Protein AF-R7ZKY3-F1 (afdb_monomer)

Sequence (86 aa):
MFVKIRHYGFLSRRNKEELRAFQQEQGINSTGIQKEKHGDPLYFQEDYNINICPCCHKGTLITILYFAANAPPSTINNKLKAHAKT

Organism: NCBI:txid1232681

Solvent-accessible surface area (backbone atoms only — not comparable to full-atom values): 5933 Å² total; per-residue (Å²): 138,87,80,81,86,78,60,66,69,67,74,12,84,85,33,49,65,61,47,48,54,52,32,51,77,70,68,50,74,80,81,70,80,67,74,72,75,90,59,65,78,76,77,69,46,91,85,59,63,83,47,45,32,90,89,73,73,73,50,73,60,75,87,88,78,83,82,76,76,90,64,75,59,66,74,58,54,51,53,56,53,61,67,71,75,116

Secondary structure (DSSP, 8-state):
--------GGGSGGGHHHHHHHHHHTT---TT--------GGGS-TT--TTB-TTTSSSBP--S---------HHHHHHHHHHTT-

Radius of gyration: 21.06 Å; Cα contacts (8 Å, |Δi|>4): 33; chains: 1; bounding box: 42×34×52 Å

Structure (mmCIF, N/CA/C/O backbone):
data_AF-R7ZKY3-F1
#
_entry.id   AF-R7ZKY3-F1
#
loop_
_atom_site.group_PDB
_atom_site.id
_atom_site.type_symbol
_atom_site.label_atom_id
_atom_site.label_alt_id
_atom_site.label_comp_id
_atom_site.label_asym_id
_atom_site.label_entity_id
_a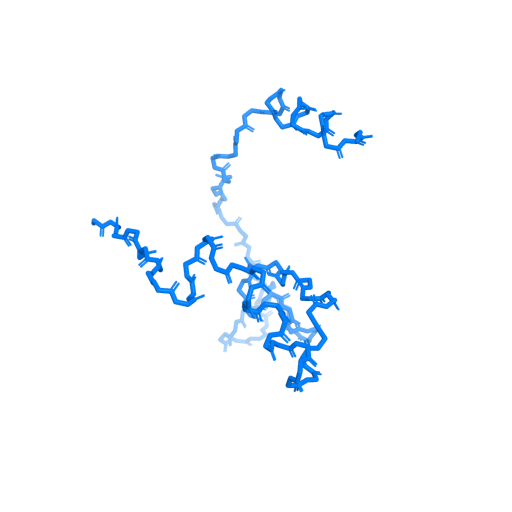tom_site.label_seq_id
_atom_site.pdbx_PDB_ins_code
_atom_site.Cartn_x
_atom_site.Cartn_y
_atom_site.Cartn_z
_atom_site.occupancy
_atom_site.B_iso_or_equiv
_atom_site.auth_seq_id
_atom_site.auth_comp_id
_atom_site.auth_asym_id
_atom_site.auth_atom_id
_atom_site.pdbx_PDB_model_num
ATOM 1 N N . MET A 1 1 ? -14.562 -16.911 -11.947 1.00 42.53 1 MET A N 1
ATOM 2 C CA . MET A 1 1 ? -15.547 -16.701 -10.861 1.00 42.53 1 MET A CA 1
ATOM 3 C C . MET A 1 1 ? -14.808 -16.110 -9.669 1.00 42.53 1 MET A C 1
ATOM 5 O O . MET A 1 1 ? -13.906 -16.766 -9.174 1.00 42.53 1 MET A O 1
ATOM 9 N N . PHE A 1 2 ? -15.107 -14.877 -9.253 1.00 56.25 2 PHE A N 1
ATOM 10 C CA . PHE A 1 2 ? -14.478 -14.270 -8.070 1.00 56.25 2 PHE A CA 1
ATOM 11 C C . PHE A 1 2 ? -15.413 -14.432 -6.871 1.00 56.25 2 PHE A C 1
ATOM 13 O O . PHE A 1 2 ? -16.533 -13.921 -6.889 1.00 56.25 2 PHE A O 1
ATOM 20 N N . VAL A 1 3 ? -14.976 -15.156 -5.841 1.00 67.12 3 VAL A N 1
ATOM 21 C CA . VAL A 1 3 ? -15.762 -15.364 -4.619 1.00 67.12 3 VAL A CA 1
ATOM 22 C C . VAL A 1 3 ? -15.379 -14.288 -3.606 1.00 67.12 3 VAL A C 1
ATOM 24 O O . VAL A 1 3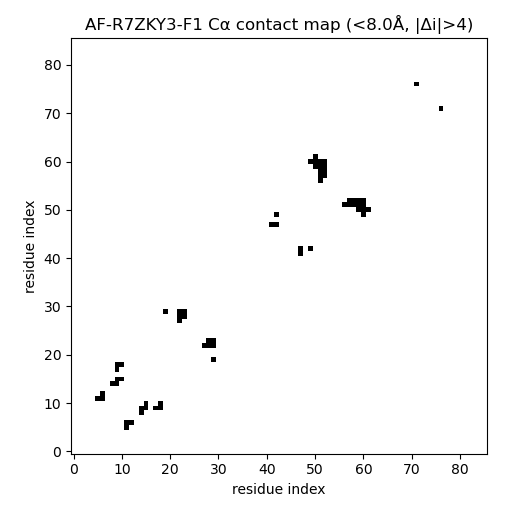 ? -14.216 -14.165 -3.229 1.00 67.12 3 VAL A O 1
ATOM 27 N N . LYS A 1 4 ? -16.351 -13.485 -3.156 1.00 68.06 4 LYS A N 1
ATOM 28 C CA . LYS A 1 4 ? -16.130 -12.540 -2.053 1.00 68.06 4 LYS A CA 1
ATOM 29 C C . LYS A 1 4 ? -16.034 -13.317 -0.745 1.00 68.06 4 LYS A C 1
ATOM 31 O O . LYS A 1 4 ? -17.046 -13.818 -0.258 1.00 68.06 4 LYS A O 1
ATOM 36 N N . ILE A 1 5 ? -14.842 -13.353 -0.157 1.00 76.19 5 ILE A N 1
ATOM 37 C CA . ILE A 1 5 ? -14.645 -13.867 1.200 1.00 76.19 5 ILE A CA 1
ATOM 38 C C . ILE A 1 5 ? -15.373 -12.930 2.170 1.00 76.19 5 ILE A C 1
ATOM 40 O O . ILE A 1 5 ? -15.036 -11.750 2.306 1.00 76.19 5 ILE A O 1
ATOM 44 N N . ARG A 1 6 ? -16.411 -13.447 2.829 1.00 75.44 6 ARG A N 1
ATOM 45 C CA . ARG A 1 6 ? -17.100 -12.750 3.917 1.00 75.44 6 ARG A CA 1
ATOM 46 C C . ARG A 1 6 ? -16.445 -13.153 5.231 1.00 75.44 6 ARG A C 1
ATOM 48 O O . ARG A 1 6 ? -16.255 -14.333 5.489 1.00 75.44 6 ARG A O 1
ATOM 55 N N . HIS A 1 7 ? -16.097 -12.162 6.042 1.00 80.25 7 HIS A N 1
ATOM 56 C CA . HIS A 1 7 ? -15.542 -12.393 7.369 1.00 80.25 7 HIS A CA 1
ATOM 57 C C . HIS A 1 7 ? -16.704 -12.541 8.356 1.00 80.25 7 HIS A C 1
ATOM 59 O O . HIS A 1 7 ? -17.579 -11.670 8.420 1.00 80.25 7 HIS A O 1
ATOM 65 N N . TYR A 1 8 ? -16.720 -13.648 9.093 1.00 85.38 8 TYR A N 1
ATOM 66 C CA . TYR A 1 8 ? -17.722 -13.963 10.112 1.00 85.38 8 TYR A CA 1
ATOM 67 C C . TYR A 1 8 ? -17.073 -13.984 11.502 1.00 85.38 8 TYR A C 1
ATOM 69 O O . TYR A 1 8 ? -15.851 -14.058 11.622 1.00 85.38 8 TYR A O 1
ATOM 77 N N . GLY A 1 9 ? -17.890 -13.894 12.552 1.00 87.00 9 GLY A N 1
ATOM 78 C CA . GLY A 1 9 ? -17.414 -13.894 13.937 1.00 87.00 9 GLY A CA 1
ATOM 79 C C . GLY A 1 9 ? -16.664 -12.615 14.313 1.00 87.00 9 GLY A C 1
ATOM 80 O O . GLY A 1 9 ? -17.083 -11.513 13.955 1.00 87.00 9 GLY A O 1
ATOM 81 N N . PHE A 1 10 ? -15.548 -12.768 15.021 1.00 86.19 10 PHE A N 1
ATOM 82 C CA . PHE A 1 10 ? -14.776 -11.661 15.594 1.00 86.19 10 PHE A CA 1
ATOM 83 C C . PHE A 1 10 ? -14.218 -10.682 14.544 1.00 86.19 10 PHE A C 1
ATOM 85 O O . PHE A 1 10 ? -14.207 -9.475 14.753 1.00 86.1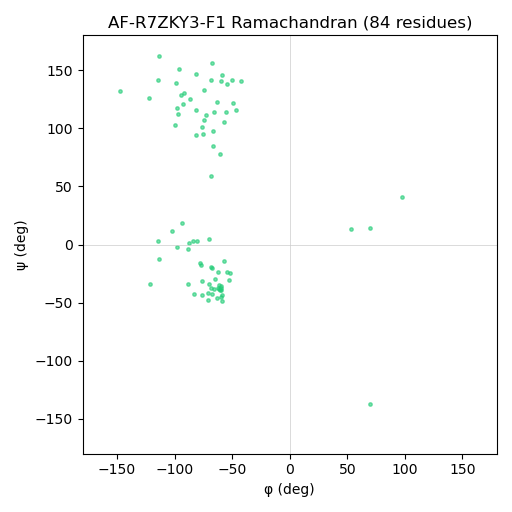9 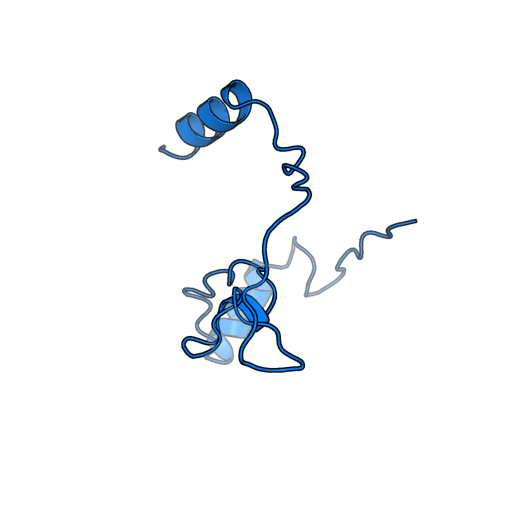10 PHE A O 1
ATOM 92 N N . LEU A 1 11 ? -13.837 -11.182 13.361 1.00 85.38 11 LEU A N 1
ATOM 93 C CA . LEU A 1 11 ? -13.383 -10.346 12.238 1.00 85.38 11 LEU A CA 1
ATOM 94 C C . LEU A 1 11 ? -14.541 -9.796 11.389 1.00 85.38 11 LEU A C 1
ATOM 96 O O . LEU A 1 11 ? -14.318 -9.159 10.354 1.00 85.38 11 LEU A O 1
ATOM 100 N N . SER A 1 12 ? -15.790 -10.065 11.775 1.00 88.94 12 SER A N 1
ATOM 101 C CA . SER A 1 12 ? -16.942 -9.524 11.067 1.00 88.94 12 SER A CA 1
ATOM 102 C C . SER A 1 12 ? -17.024 -8.009 11.236 1.00 88.94 12 SER A C 1
ATOM 104 O O . SER A 1 12 ? -16.560 -7.416 12.207 1.00 88.94 12 SER A O 1
ATOM 106 N N . ARG A 1 13 ? -17.696 -7.355 10.287 1.00 82.25 13 ARG A N 1
ATOM 107 C CA . ARG A 1 13 ? -17.846 -5.895 10.304 1.00 82.25 13 ARG A CA 1
ATOM 108 C C . ARG A 1 13 ? -18.617 -5.380 11.527 1.00 82.25 13 ARG A C 1
ATOM 110 O O . ARG A 1 13 ? -18.464 -4.211 11.859 1.00 82.25 13 ARG A O 1
ATOM 117 N N . ARG A 1 14 ? -19.448 -6.226 12.151 1.00 86.56 14 ARG A N 1
ATOM 118 C CA . ARG A 1 14 ? -20.256 -5.886 13.333 1.00 86.56 14 ARG A CA 1
ATOM 119 C C . ARG A 1 14 ? -19.413 -5.847 14.612 1.00 86.56 14 ARG A C 1
ATOM 121 O O . ARG A 1 14 ? -19.663 -5.001 15.451 1.00 86.56 14 ARG A O 1
ATOM 128 N N . ASN A 1 15 ? -18.367 -6.668 14.703 1.00 90.19 15 ASN A N 1
ATOM 129 C CA . ASN A 1 15 ? -17.510 -6.796 15.891 1.00 90.19 15 ASN A CA 1
ATOM 130 C C . ASN A 1 15 ? -16.270 -5.887 15.826 1.00 90.19 15 ASN A C 1
ATOM 132 O O . ASN A 1 15 ? -15.275 -6.098 16.512 1.00 90.19 15 ASN A O 1
ATOM 136 N N . LYS A 1 16 ? -16.297 -4.859 14.971 1.00 85.69 16 LYS A N 1
ATOM 137 C CA . LYS A 1 16 ? -15.133 -4.002 14.718 1.00 85.69 16 LYS A CA 1
ATOM 138 C C . LYS A 1 16 ? -14.698 -3.204 15.953 1.00 85.69 16 LYS A C 1
ATOM 140 O O . LYS A 1 16 ? -13.524 -2.868 16.067 1.00 85.69 16 LYS A O 1
ATOM 145 N N . GLU A 1 17 ? -15.635 -2.875 16.835 1.00 87.50 17 GLU A N 1
ATOM 146 C CA . GLU A 1 17 ? -15.365 -2.160 18.086 1.00 87.50 17 GLU A CA 1
ATOM 147 C C . GLU A 1 17 ? -14.634 -3.059 19.087 1.00 87.50 17 GLU A C 1
ATOM 149 O O . GLU A 1 17 ? -13.576 -2.676 19.577 1.00 87.50 17 GLU A O 1
ATOM 154 N N . GLU A 1 18 ? -15.114 -4.290 19.279 1.00 89.56 18 GLU A N 1
ATOM 155 C CA . GLU A 1 18 ? -14.451 -5.313 20.103 1.00 89.56 18 GLU A CA 1
ATOM 156 C C . GLU A 1 18 ? -13.041 -5.623 19.589 1.00 89.56 18 GLU A C 1
ATOM 158 O O . GLU A 1 18 ? -12.083 -5.674 20.356 1.00 89.56 18 GLU A O 1
ATOM 163 N N . LEU A 1 19 ? -12.890 -5.752 18.266 1.00 88.69 19 LEU A N 1
ATOM 164 C CA . LEU A 1 19 ? -11.592 -5.966 17.631 1.00 88.69 19 LEU A CA 1
ATOM 165 C C . LEU A 1 19 ? -10.617 -4.813 17.912 1.00 88.69 19 LEU A C 1
ATOM 167 O O . LEU A 1 19 ? -9.431 -5.053 18.119 1.00 88.69 19 LEU A O 1
ATOM 171 N N . ARG A 1 20 ? -11.099 -3.564 17.917 1.00 86.12 20 ARG A N 1
ATOM 172 C CA . ARG A 1 20 ? -10.271 -2.385 18.216 1.00 86.12 20 ARG A CA 1
ATOM 173 C C . ARG A 1 20 ? -9.872 -2.320 19.682 1.00 86.12 20 ARG A C 1
ATOM 175 O O . ARG A 1 20 ? -8.720 -2.002 19.951 1.00 86.12 20 ARG A O 1
ATOM 182 N N . ALA A 1 21 ? -10.794 -2.631 20.591 1.00 89.50 21 ALA A N 1
ATOM 183 C CA . ALA A 1 21 ? -10.505 -2.709 22.020 1.00 89.50 21 ALA A CA 1
ATOM 184 C C . ALA A 1 21 ? -9.414 -3.755 22.287 1.00 89.50 21 ALA A C 1
ATOM 186 O O . ALA A 1 21 ? -8.384 -3.431 22.870 1.00 89.50 21 ALA A O 1
ATOM 187 N N . PHE A 1 22 ? -9.564 -4.955 21.720 1.00 90.94 22 PHE A N 1
ATOM 188 C CA . PHE A 1 22 ? -8.550 -6.003 21.809 1.00 90.94 22 PHE A CA 1
ATOM 189 C C . PHE A 1 22 ? -7.204 -5.563 21.212 1.00 90.94 22 PHE A C 1
ATOM 191 O O . PHE A 1 22 ? -6.159 -5.744 21.822 1.00 90.94 22 PHE A O 1
ATOM 198 N N . GLN A 1 23 ? -7.198 -4.938 20.031 1.00 87.69 23 GLN A N 1
ATOM 199 C CA . GLN A 1 23 ? -5.965 -4.420 19.423 1.00 87.69 23 GLN A CA 1
ATOM 200 C C . GLN A 1 23 ? -5.275 -3.375 20.304 1.00 87.69 23 GLN A C 1
ATOM 202 O O . GLN A 1 23 ? -4.052 -3.387 20.409 1.00 87.69 23 GLN A O 1
ATOM 207 N N . GLN A 1 24 ? -6.046 -2.505 20.956 1.00 88.06 24 GLN A N 1
ATOM 208 C CA . GLN A 1 24 ? -5.523 -1.506 21.880 1.00 88.06 24 GLN A CA 1
ATOM 209 C C . GLN A 1 24 ? -4.930 -2.153 23.139 1.00 88.06 24 GLN A C 1
ATOM 211 O O . GLN A 1 24 ? -3.840 -1.765 23.553 1.00 88.06 24 GLN A O 1
ATOM 216 N N . GLU A 1 25 ? -5.592 -3.165 23.703 1.00 91.19 25 GLU A N 1
ATOM 217 C CA . GLU A 1 25 ? -5.063 -3.966 24.818 1.00 91.19 25 GLU A CA 1
ATOM 218 C C . GLU A 1 25 ? -3.752 -4.674 24.447 1.00 91.19 25 GLU A C 1
ATOM 220 O O . GLU A 1 25 ? -2.842 -4.774 25.266 1.00 91.19 25 GLU A O 1
ATOM 225 N N . GLN A 1 26 ? -3.624 -5.111 23.192 1.00 88.50 26 GLN A N 1
ATOM 226 C CA . GLN A 1 26 ? -2.401 -5.708 22.647 1.00 88.50 26 GLN A CA 1
ATOM 227 C C . GLN A 1 26 ? -1.339 -4.668 22.233 1.00 88.50 26 GLN A C 1
ATOM 229 O O . GLN A 1 26 ? -0.306 -5.036 21.675 1.00 88.50 26 GLN A O 1
ATOM 234 N N . GLY A 1 27 ? -1.575 -3.368 22.455 1.00 85.88 27 GLY A N 1
ATOM 235 C CA . GLY A 1 27 ? -0.646 -2.294 22.083 1.00 85.88 27 GLY A CA 1
ATOM 236 C C . GLY A 1 27 ? -0.516 -2.054 20.571 1.00 85.88 27 GLY A C 1
ATOM 237 O O . GLY A 1 27 ? 0.400 -1.362 20.124 1.00 85.88 27 GLY A O 1
ATOM 238 N N . ILE A 1 28 ? -1.424 -2.606 19.762 1.00 81.38 28 ILE A N 1
ATOM 239 C CA . ILE A 1 28 ? -1.470 -2.410 18.312 1.00 81.38 28 ILE A CA 1
ATOM 240 C C . ILE A 1 28 ? -2.161 -1.070 18.037 1.00 81.38 28 ILE A C 1
ATOM 242 O O . ILE A 1 28 ? -3.388 -0.970 17.945 1.00 81.38 28 ILE A O 1
ATOM 246 N N . ASN A 1 29 ? -1.361 -0.018 17.882 1.00 69.19 29 ASN A N 1
ATOM 247 C CA . ASN A 1 29 ? -1.851 1.305 17.505 1.00 69.19 29 ASN A CA 1
ATOM 248 C C . ASN A 1 29 ? -2.406 1.272 16.071 1.00 69.19 29 ASN A C 1
ATOM 250 O O . ASN A 1 29 ? -1.673 1.382 15.093 1.00 69.19 29 ASN A O 1
ATOM 254 N N . SER A 1 30 ? -3.731 1.145 15.931 1.00 62.12 30 SER A N 1
ATOM 255 C CA . SER A 1 30 ? -4.429 1.151 14.628 1.00 62.12 30 SER A CA 1
ATOM 256 C C . SER A 1 30 ? -4.444 2.520 13.924 1.00 62.12 30 SER A C 1
ATOM 258 O O . SER A 1 30 ? -5.067 2.693 12.870 1.00 62.12 30 SER A O 1
ATOM 260 N N . THR A 1 31 ? -3.755 3.511 14.487 1.00 60.97 31 THR A N 1
ATOM 261 C CA . THR A 1 31 ? -3.601 4.847 13.921 1.00 60.97 31 THR A CA 1
ATOM 262 C C . THR A 1 31 ? -2.602 4.806 12.772 1.00 60.97 31 THR A C 1
ATOM 264 O O . THR A 1 31 ? -1.398 4.920 12.970 1.00 60.97 31 THR A O 1
ATOM 267 N N . GLY A 1 32 ? -3.118 4.675 11.552 1.00 56.72 32 GLY A N 1
ATOM 268 C CA . GLY A 1 32 ? -2.350 5.032 10.364 1.00 56.72 32 GLY A CA 1
ATOM 269 C C . GLY A 1 32 ? -1.653 3.884 9.649 1.00 56.72 32 GLY A C 1
ATOM 270 O O . GLY A 1 32 ? -0.573 4.097 9.108 1.00 56.72 32 GLY A O 1
ATOM 271 N N . ILE A 1 33 ? -2.300 2.721 9.501 1.00 53.94 33 ILE A N 1
ATOM 272 C CA . ILE A 1 33 ? -2.032 1.929 8.291 1.00 53.94 33 ILE A CA 1
ATOM 273 C C . ILE A 1 33 ? -2.585 2.759 7.129 1.00 53.94 33 ILE A C 1
ATOM 275 O O . ILE A 1 33 ? -3.746 2.627 6.727 1.00 53.94 33 ILE A O 1
ATOM 279 N N . GLN A 1 34 ? -1.763 3.691 6.637 1.00 54.88 34 GLN A N 1
ATOM 280 C CA . GLN A 1 34 ? -1.867 4.179 5.274 1.00 54.88 34 GLN A CA 1
ATOM 281 C C . GLN A 1 34 ? -2.009 2.911 4.447 1.00 54.88 34 GLN A C 1
ATOM 283 O O . GLN A 1 34 ? -1.133 2.051 4.493 1.00 54.88 34 GLN A O 1
ATOM 288 N N . LYS A 1 35 ? -3.152 2.726 3.782 1.00 54.25 35 LYS A N 1
ATOM 289 C CA . LYS A 1 35 ? -3.234 1.672 2.779 1.00 54.25 35 LYS A CA 1
ATOM 290 C C . LYS A 1 35 ? -2.117 1.994 1.808 1.00 54.25 35 LYS A C 1
ATOM 292 O O . LYS A 1 35 ? -2.241 2.976 1.073 1.00 54.25 35 LYS A O 1
ATOM 297 N N . GLU A 1 36 ? -1.032 1.228 1.858 1.00 53.47 36 GLU A N 1
ATOM 298 C CA . GLU A 1 36 ? -0.038 1.264 0.807 1.00 53.47 36 GLU A CA 1
ATOM 299 C C . GLU A 1 36 ? -0.838 1.133 -0.478 1.00 53.47 36 GLU A C 1
ATOM 301 O O . GLU A 1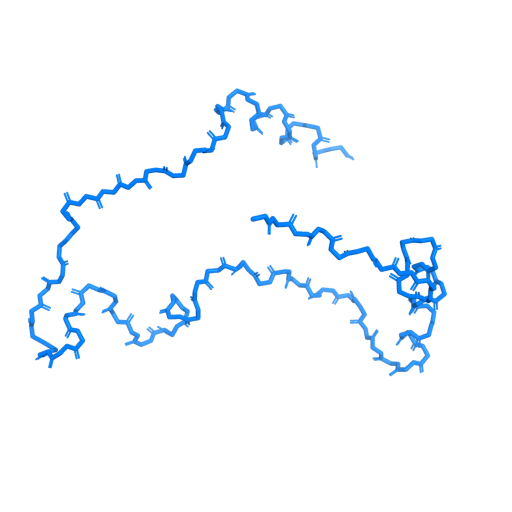 36 ? -1.698 0.253 -0.623 1.00 53.47 36 GLU A O 1
ATOM 306 N N . LYS A 1 37 ? -0.700 2.136 -1.347 1.00 50.81 37 LYS A N 1
ATOM 307 C CA . LYS A 1 37 ? -1.315 2.071 -2.661 1.00 50.81 37 LYS A CA 1
ATOM 308 C C . LYS A 1 37 ? -0.774 0.773 -3.241 1.00 50.81 37 LYS A C 1
ATOM 310 O O . LYS A 1 37 ? 0.432 0.674 -3.413 1.00 50.81 37 LYS A O 1
ATOM 315 N N . HIS A 1 38 ? -1.642 -0.212 -3.466 1.00 43.44 38 HIS A N 1
ATOM 316 C CA . HIS A 1 38 ? -1.313 -1.430 -4.198 1.00 43.44 38 HIS A CA 1
ATOM 317 C C . HIS A 1 38 ? -0.878 -1.026 -5.619 1.00 43.44 38 HIS A C 1
ATOM 319 O O . HIS A 1 38 ? -1.675 -1.044 -6.553 1.00 43.44 38 HIS A O 1
ATOM 325 N N . GLY A 1 39 ? 0.353 -0.550 -5.758 1.00 52.53 39 GLY A N 1
ATOM 326 C CA . GLY A 1 39 ? 1.162 -0.678 -6.954 1.00 52.53 39 GLY A CA 1
ATOM 327 C C . GLY A 1 39 ? 2.056 -1.891 -6.747 1.00 52.53 39 GLY A C 1
ATOM 328 O O . GLY A 1 39 ? 2.350 -2.242 -5.601 1.00 52.53 39 GLY A O 1
ATOM 329 N N . ASP A 1 40 ? 2.433 -2.566 -7.830 1.00 51.19 40 ASP A N 1
ATOM 330 C CA . ASP A 1 40 ? 3.351 -3.698 -7.738 1.00 51.19 40 ASP A CA 1
ATOM 331 C C . ASP A 1 40 ? 4.596 -3.311 -6.920 1.00 51.19 40 ASP A C 1
ATOM 333 O O . ASP A 1 40 ? 5.092 -2.193 -7.083 1.00 51.19 40 ASP A O 1
ATOM 337 N N . PRO A 1 41 ? 5.141 -4.207 -6.075 1.00 53.00 41 PRO A N 1
ATOM 338 C CA . PRO A 1 41 ? 6.340 -3.940 -5.270 1.00 53.00 41 PRO A CA 1
ATOM 339 C C . PRO A 1 41 ? 7.530 -3.421 -6.095 1.00 53.00 41 PRO A C 1
ATOM 341 O O . PRO A 1 41 ? 8.391 -2.715 -5.580 1.00 53.00 41 PRO A O 1
ATOM 344 N N . LEU A 1 42 ? 7.544 -3.732 -7.395 1.00 52.72 42 LEU A N 1
ATOM 345 C CA . LEU A 1 42 ? 8.536 -3.274 -8.368 1.00 52.72 42 LEU A CA 1
ATOM 346 C C . LEU A 1 42 ? 8.487 -1.764 -8.653 1.00 52.72 42 LEU A C 1
ATOM 348 O O . LEU A 1 42 ? 9.470 -1.217 -9.139 1.00 52.72 42 LEU A O 1
ATOM 352 N N . TYR A 1 43 ? 7.374 -1.079 -8.367 1.00 53.28 43 TYR A N 1
ATOM 353 C CA . TYR A 1 43 ? 7.253 0.371 -8.564 1.00 53.28 43 TYR A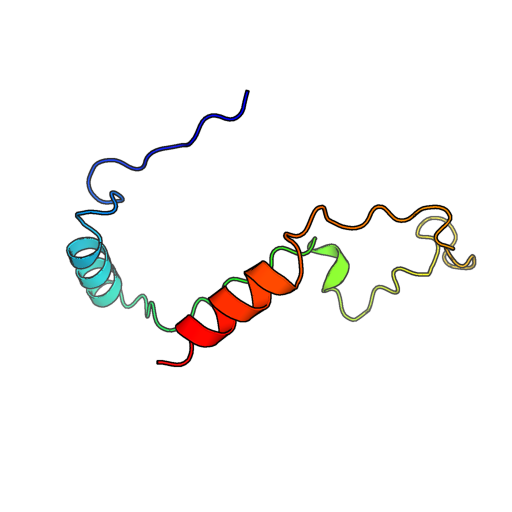 CA 1
ATOM 354 C C . TYR A 1 43 ? 7.932 1.198 -7.466 1.00 53.28 43 TYR A C 1
ATOM 356 O O . TYR A 1 43 ? 8.122 2.396 -7.658 1.00 53.28 43 TYR A O 1
ATOM 364 N N . PHE A 1 44 ? 8.259 0.589 -6.322 1.00 52.44 44 PHE A N 1
ATOM 365 C CA . PHE A 1 44 ? 8.708 1.307 -5.124 1.00 52.44 44 PHE A CA 1
ATOM 366 C C . PHE A 1 44 ? 10.159 1.014 -4.722 1.00 52.44 44 PHE A C 1
ATOM 3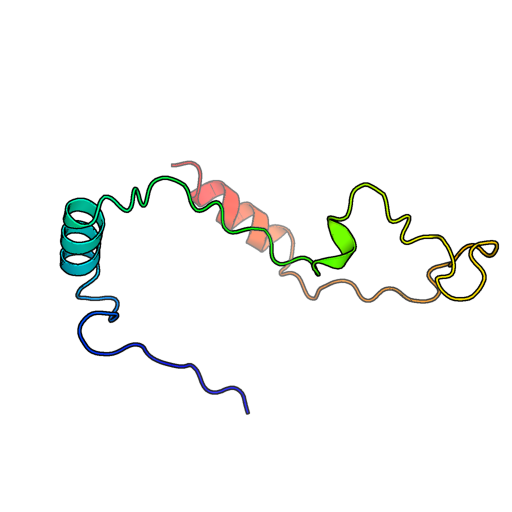68 O O . PHE A 1 44 ? 10.618 1.543 -3.715 1.00 52.44 44 PHE A O 1
ATOM 375 N N . GLN A 1 45 ? 10.904 0.210 -5.488 1.00 58.09 45 GLN A N 1
ATOM 376 C CA . GLN A 1 45 ? 12.357 0.155 -5.321 1.00 58.09 45 GLN A CA 1
ATOM 377 C C . GLN A 1 45 ? 12.964 1.422 -5.925 1.00 58.09 45 GLN A C 1
ATOM 379 O O . GLN A 1 45 ? 12.999 1.574 -7.144 1.00 58.09 45 GLN A O 1
ATOM 384 N N . GLU A 1 46 ? 13.426 2.326 -5.059 1.00 59.12 46 GLU A N 1
ATOM 385 C CA . GLU A 1 46 ? 13.978 3.646 -5.410 1.00 59.12 46 GLU A CA 1
ATOM 386 C C . GLU A 1 46 ? 15.132 3.572 -6.430 1.00 59.12 46 GLU A C 1
ATOM 388 O O . GLU A 1 46 ? 15.330 4.507 -7.203 1.00 59.12 46 GLU A O 1
ATOM 393 N N . ASP A 1 47 ? 15.814 2.426 -6.513 1.00 62.62 47 ASP A N 1
ATOM 394 C CA . ASP A 1 47 ? 16.967 2.209 -7.393 1.00 62.62 47 ASP A CA 1
ATOM 395 C C . ASP A 1 47 ? 16.636 1.497 -8.720 1.00 62.62 47 ASP A C 1
ATOM 397 O O . ASP A 1 47 ? 17.526 1.282 -9.549 1.00 62.62 47 ASP A O 1
ATOM 401 N N . TYR A 1 48 ? 15.379 1.103 -8.957 1.00 69.62 48 TYR A N 1
ATOM 402 C CA . TYR A 1 48 ? 15.014 0.344 -10.155 1.00 69.62 48 TYR A CA 1
ATOM 403 C C . TYR A 1 48 ? 14.393 1.237 -11.235 1.00 69.62 48 TYR A C 1
ATOM 405 O O . TYR A 1 48 ? 13.218 1.606 -11.195 1.00 69.62 48 TYR A O 1
ATOM 413 N N . ASN A 1 49 ? 15.179 1.562 -12.264 1.00 76.12 49 ASN A N 1
ATOM 414 C CA . ASN A 1 49 ? 14.674 2.298 -13.417 1.00 76.12 49 ASN A CA 1
ATOM 415 C C . ASN A 1 49 ? 13.854 1.371 -14.329 1.00 76.12 49 ASN A C 1
ATOM 417 O O . ASN A 1 49 ? 14.402 0.645 -15.158 1.00 76.12 49 ASN A O 1
ATOM 421 N N . ILE A 1 50 ? 12.526 1.458 -14.216 1.00 78.06 50 ILE A N 1
ATOM 422 C CA . ILE A 1 50 ? 11.544 0.709 -15.022 1.00 78.06 50 ILE A CA 1
ATOM 423 C C . ILE A 1 50 ? 11.676 0.911 -16.538 1.00 78.06 50 ILE A C 1
ATOM 425 O O . ILE A 1 50 ? 11.096 0.151 -17.309 1.00 78.06 50 ILE A O 1
ATOM 429 N N . ASN A 1 51 ? 12.423 1.926 -16.980 1.00 82.31 51 ASN A N 1
ATOM 430 C CA . ASN A 1 51 ? 12.666 2.178 -18.395 1.00 82.31 51 ASN A CA 1
ATOM 431 C C . ASN A 1 51 ? 13.892 1.427 -18.920 1.00 82.31 51 ASN A C 1
ATOM 433 O O . ASN A 1 51 ? 14.177 1.522 -2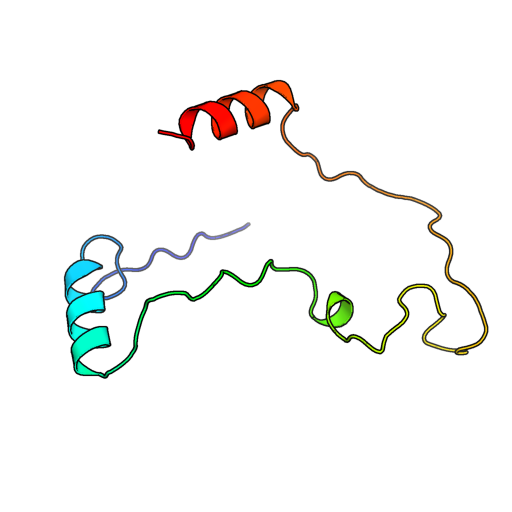0.107 1.00 82.31 51 ASN A O 1
ATOM 437 N N . ILE A 1 52 ? 14.643 0.706 -18.086 1.00 89.38 52 ILE A N 1
ATOM 438 C CA . ILE A 1 52 ? 15.820 -0.056 -18.514 1.00 89.38 52 ILE A CA 1
ATOM 439 C C . ILE A 1 52 ? 15.441 -1.527 -18.694 1.00 89.38 52 ILE A C 1
ATOM 441 O O . ILE A 1 52 ? 14.706 -2.109 -17.900 1.00 89.38 52 ILE A O 1
ATOM 445 N N . CYS A 1 53 ? 15.954 -2.150 -19.754 1.00 85.88 53 CYS A N 1
ATOM 446 C CA . CYS A 1 53 ? 15.751 -3.568 -20.013 1.00 85.88 53 CYS A CA 1
ATOM 447 C C . CYS A 1 53 ? 16.378 -4.425 -18.891 1.00 85.88 53 CYS A C 1
ATOM 449 O O . CYS A 1 53 ? 17.601 -4.372 -18.723 1.00 85.88 53 CYS A O 1
ATOM 451 N N . PRO A 1 54 ? 15.601 -5.284 -18.200 1.00 83.50 54 PRO A N 1
ATOM 452 C CA . PRO A 1 54 ? 16.109 -6.116 -17.103 1.00 83.50 54 PRO A CA 1
ATOM 453 C C . PRO A 1 54 ? 17.084 -7.208 -17.560 1.00 83.50 54 PRO A C 1
ATOM 455 O O . PRO A 1 54 ? 17.832 -7.755 -16.758 1.00 83.50 54 PRO A O 1
ATOM 458 N N . CYS A 1 55 ? 17.080 -7.560 -18.849 1.00 84.19 55 CYS A N 1
ATOM 459 C CA . CYS A 1 55 ? 17.952 -8.609 -19.374 1.00 84.19 55 CYS A CA 1
ATOM 460 C C . CYS A 1 55 ? 19.353 -8.083 -19.697 1.00 84.19 55 CYS A C 1
ATOM 462 O O . CYS A 1 55 ? 20.343 -8.756 -19.425 1.00 84.19 55 CYS A O 1
ATOM 464 N N . CYS A 1 56 ? 19.450 -6.897 -20.308 1.00 88.69 56 CYS A N 1
ATOM 465 C CA . CYS A 1 56 ? 20.717 -6.383 -20.834 1.00 88.69 56 CYS A CA 1
ATOM 466 C C . CYS A 1 56 ? 21.243 -5.134 -20.119 1.00 88.69 56 CYS A C 1
ATOM 468 O O . CYS A 1 56 ? 22.391 -4.767 -20.363 1.00 88.69 56 CYS A O 1
ATOM 470 N N . HIS A 1 57 ? 20.430 -4.470 -19.288 1.00 83.44 57 HIS A N 1
ATOM 471 C CA . HIS A 1 57 ? 20.749 -3.238 -18.545 1.00 83.44 57 HIS A CA 1
ATOM 472 C C . HIS A 1 57 ? 21.279 -2.062 -19.388 1.00 83.44 57 HIS A C 1
ATOM 474 O O . HIS A 1 57 ? 21.806 -1.091 -18.855 1.00 83.44 57 HIS A O 1
ATOM 480 N N . LYS A 1 58 ? 21.151 -2.144 -20.716 1.00 87.69 58 LYS A N 1
ATOM 481 C CA . LYS A 1 58 ? 21.661 -1.154 -21.678 1.00 87.69 58 LYS A CA 1
ATOM 482 C C . LYS A 1 58 ? 20.558 -0.573 -22.555 1.00 87.69 58 LYS A C 1
ATOM 484 O O . LYS A 1 58 ? 20.634 0.583 -22.947 1.00 87.69 58 LYS A O 1
ATOM 489 N N . GLY A 1 59 ? 19.557 -1.386 -22.893 1.00 88.00 59 GLY A N 1
ATOM 490 C CA . GLY A 1 59 ? 18.435 -0.972 -23.730 1.00 88.00 59 GLY A CA 1
ATOM 491 C C . GLY A 1 59 ? 17.366 -0.231 -22.934 1.00 88.00 59 GLY A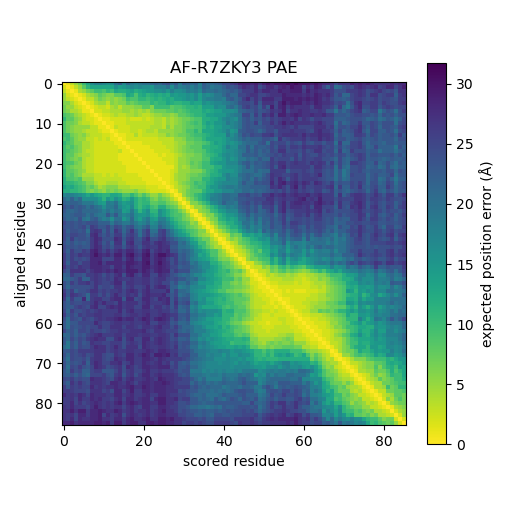 C 1
ATOM 492 O O . GLY A 1 59 ? 17.117 -0.566 -21.776 1.00 88.00 59 GLY A O 1
ATOM 493 N N . THR A 1 60 ? 16.712 0.735 -23.575 1.00 90.75 60 THR A N 1
ATOM 494 C CA . THR A 1 60 ? 15.564 1.455 -23.013 1.00 90.75 60 THR A CA 1
ATOM 495 C C . THR A 1 60 ? 14.261 0.804 -23.473 1.00 90.75 60 THR A C 1
ATOM 497 O O . THR A 1 60 ? 14.057 0.578 -24.665 1.00 90.75 60 THR A O 1
ATOM 500 N N . LEU A 1 61 ? 13.380 0.488 -22.529 1.00 89.31 61 LEU A N 1
ATOM 501 C CA . LEU A 1 61 ? 12.032 0.005 -22.791 1.00 89.31 61 LEU A CA 1
ATOM 502 C C . LEU A 1 61 ? 11.159 1.171 -23.266 1.00 89.31 61 LEU A C 1
ATOM 504 O O . LEU A 1 61 ? 11.141 2.237 -22.655 1.00 89.31 61 LEU A O 1
ATOM 508 N N . ILE A 1 62 ? 10.414 0.952 -24.347 1.00 90.19 62 ILE A N 1
ATOM 509 C CA . ILE A 1 62 ? 9.423 1.897 -24.865 1.00 90.19 62 ILE A CA 1
ATOM 510 C C . ILE A 1 62 ? 8.026 1.294 -24.741 1.00 90.19 62 ILE A C 1
ATOM 512 O O . ILE A 1 62 ? 7.825 0.096 -24.947 1.00 90.19 62 ILE A O 1
ATOM 516 N N . THR A 1 63 ? 7.041 2.123 -24.404 1.00 85.94 63 THR A N 1
ATOM 517 C CA . THR A 1 63 ? 5.647 1.674 -24.320 1.00 85.94 63 THR A CA 1
ATOM 518 C C . THR A 1 63 ? 5.040 1.652 -25.718 1.00 85.94 63 THR A C 1
ATOM 520 O O . THR A 1 63 ? 4.903 2.696 -26.346 1.00 85.94 63 THR A O 1
ATOM 523 N N . ILE A 1 64 ? 4.666 0.467 -26.201 1.00 90.81 64 ILE A N 1
ATOM 524 C CA . ILE A 1 64 ? 4.046 0.296 -27.527 1.00 90.81 64 ILE A CA 1
ATOM 525 C C . ILE A 1 64 ? 2.521 0.446 -27.443 1.00 90.81 64 ILE A C 1
ATOM 527 O O . ILE A 1 64 ? 1.890 0.956 -28.364 1.00 90.81 64 ILE A O 1
ATOM 531 N N . LEU A 1 65 ? 1.917 0.020 -26.329 1.00 85.00 65 LEU A N 1
ATOM 532 C CA . LEU A 1 65 ? 0.473 0.043 -26.130 1.00 85.00 65 LEU A CA 1
ATOM 533 C C . LEU A 1 65 ? 0.150 0.280 -24.655 1.00 85.00 65 LEU A C 1
ATOM 535 O O . LEU A 1 65 ? 0.707 -0.378 -23.779 1.00 85.00 65 LEU A O 1
ATOM 539 N N . TYR A 1 66 ? -0.766 1.209 -24.393 1.00 82.12 66 TYR A N 1
ATOM 540 C CA . TYR A 1 66 ? -1.263 1.508 -23.056 1.00 82.12 66 TYR A CA 1
ATOM 541 C C . TYR A 1 66 ? -2.777 1.328 -23.023 1.00 82.12 66 TYR A C 1
ATOM 543 O O . TYR A 1 66 ? -3.504 1.937 -23.808 1.00 82.12 66 TYR A O 1
ATOM 551 N N . PHE A 1 67 ? -3.254 0.514 -22.086 1.00 81.38 67 PHE A N 1
ATOM 552 C CA . PHE A 1 67 ? -4.673 0.415 -21.785 1.00 81.38 67 PHE A CA 1
ATOM 553 C C . PHE A 1 67 ? -4.960 1.314 -20.592 1.00 81.38 67 PHE A C 1
ATOM 555 O O . PHE A 1 67 ? -4.502 1.051 -19.479 1.00 81.38 67 PHE A O 1
ATOM 562 N N . ALA A 1 68 ? -5.715 2.386 -20.825 1.00 74.25 68 ALA A N 1
ATOM 563 C CA . ALA A 1 68 ? -6.222 3.188 -19.727 1.00 74.25 68 ALA A CA 1
ATOM 564 C C . ALA A 1 68 ? -7.087 2.305 -18.822 1.00 74.25 68 ALA A C 1
ATOM 566 O O . ALA A 1 68 ? -7.853 1.463 -19.297 1.00 74.25 68 ALA A O 1
ATOM 567 N N . ALA A 1 69 ? -6.985 2.509 -17.508 1.00 73.25 69 ALA A N 1
ATOM 568 C CA . ALA A 1 69 ? -7.962 1.934 -16.600 1.00 73.25 69 ALA A CA 1
ATOM 569 C C . ALA A 1 69 ? -9.357 2.387 -17.055 1.00 73.25 69 ALA A C 1
ATOM 571 O O . ALA A 1 69 ? -9.538 3.565 -17.374 1.00 73.25 69 ALA A O 1
ATOM 572 N N . ASN A 1 70 ? -10.340 1.480 -17.045 1.00 74.12 70 ASN A N 1
ATOM 573 C CA . ASN A 1 70 ? -11.761 1.804 -17.221 1.00 74.12 70 ASN A CA 1
ATOM 574 C C . ASN A 1 70 ? -12.263 2.593 -15.999 1.00 74.12 70 ASN A C 1
ATOM 576 O O . ASN A 1 70 ? -13.135 2.151 -15.249 1.00 74.12 70 ASN A O 1
ATOM 580 N N . ALA A 1 71 ? -11.636 3.735 -15.737 1.00 69.81 71 ALA A N 1
ATOM 581 C CA . ALA A 1 71 ? -11.977 4.619 -14.656 1.00 69.81 71 ALA A CA 1
ATOM 582 C C . ALA A 1 71 ? -13.344 5.238 -14.967 1.00 69.81 71 ALA A C 1
ATOM 584 O O . ALA A 1 71 ? -13.632 5.566 -16.122 1.00 69.81 71 ALA A O 1
ATOM 585 N N . PRO A 1 72 ? -14.203 5.409 -13.952 1.00 71.88 72 PRO A N 1
ATOM 586 C CA . PRO A 1 72 ? -15.477 6.069 -14.156 1.00 71.88 72 PRO A CA 1
ATOM 587 C C . PRO A 1 72 ? -15.249 7.490 -14.704 1.00 71.88 72 PRO A C 1
ATOM 589 O O . PRO A 1 72 ? -14.265 8.137 -14.319 1.00 71.88 72 PRO A O 1
ATOM 592 N N . PRO A 1 73 ? -16.152 7.988 -15.571 1.00 75.31 73 PRO A N 1
ATOM 593 C CA . PRO A 1 73 ? -16.107 9.343 -16.104 1.00 75.31 73 PRO A CA 1
ATOM 594 C C . PRO A 1 73 ? -15.751 10.384 -15.039 1.00 75.31 73 PRO A C 1
ATOM 596 O O . PRO A 1 73 ? -16.225 10.320 -13.899 1.00 75.31 73 PRO A O 1
ATOM 599 N N . SER A 1 74 ? -14.938 11.374 -15.414 1.00 70.44 74 SER A N 1
ATOM 600 C CA . SER A 1 74 ? -14.470 12.441 -14.513 1.00 70.44 74 SER A CA 1
ATOM 601 C C . SER A 1 74 ? -15.617 13.155 -13.788 1.00 70.44 74 SER A C 1
ATOM 603 O O . SER A 1 74 ? -15.478 13.544 -12.629 1.00 70.44 74 SER A O 1
ATOM 605 N N . THR A 1 75 ? -16.785 13.241 -14.425 1.00 71.56 75 THR A N 1
ATOM 606 C CA . THR A 1 75 ? -18.024 13.786 -13.859 1.00 71.56 75 THR A CA 1
ATOM 607 C C . THR A 1 75 ? -18.498 13.044 -12.606 1.00 71.56 75 THR A C 1
ATOM 609 O O . THR A 1 75 ? -18.968 13.684 -11.665 1.00 71.56 75 THR A O 1
ATOM 612 N N . ILE A 1 76 ? -18.341 11.719 -12.543 1.00 66.56 76 ILE A N 1
ATOM 613 C CA . ILE A 1 76 ? -18.698 10.901 -11.373 1.00 66.56 76 ILE A CA 1
ATOM 614 C C . ILE A 1 76 ? -17.646 11.075 -10.270 1.00 66.56 76 ILE A C 1
ATOM 616 O O . ILE A 1 76 ? -17.994 11.300 -9.110 1.00 66.56 76 ILE A O 1
ATOM 620 N N . ASN A 1 77 ? -16.360 11.058 -10.632 1.00 64.62 77 ASN A N 1
ATOM 621 C CA . ASN A 1 77 ? -15.263 11.242 -9.678 1.00 64.62 77 ASN A CA 1
ATOM 622 C C . ASN A 1 77 ? -15.294 12.618 -8.990 1.00 64.62 77 ASN A C 1
ATOM 624 O O . ASN A 1 77 ? -15.014 12.714 -7.795 1.00 64.62 77 ASN A O 1
ATOM 628 N N . ASN A 1 78 ? -15.672 13.678 -9.708 1.00 66.31 78 ASN A N 1
ATOM 629 C CA . ASN A 1 78 ? -15.764 15.028 -9.147 1.00 66.31 78 ASN A CA 1
ATOM 630 C C . ASN A 1 78 ? -16.907 15.163 -8.130 1.00 66.31 78 ASN A C 1
ATOM 632 O O . ASN A 1 78 ? -16.717 15.795 -7.091 1.00 66.31 78 ASN A O 1
ATOM 636 N N . LYS A 1 79 ? -18.055 14.510 -8.369 1.00 62.19 79 LYS A N 1
ATOM 637 C CA . LYS A 1 79 ? -19.161 14.457 -7.397 1.00 62.19 79 LYS A CA 1
ATOM 638 C C . LYS A 1 79 ? -18.743 13.736 -6.116 1.00 62.19 79 LYS A C 1
ATOM 640 O O . LYS A 1 79 ? -18.959 14.249 -5.024 1.00 62.19 79 LYS A O 1
ATOM 645 N N . LEU A 1 80 ? -18.074 12.589 -6.242 1.00 62.66 80 LEU A N 1
ATOM 646 C CA . LEU A 1 80 ? -17.590 11.819 -5.090 1.00 62.66 80 LEU A CA 1
ATOM 647 C C . LEU A 1 80 ? -16.573 12.608 -4.246 1.00 62.66 80 LEU A C 1
ATOM 649 O O . LEU A 1 80 ? -16.621 12.551 -3.020 1.00 62.66 80 LEU A O 1
ATOM 653 N N . LYS A 1 81 ? -15.692 13.391 -4.883 1.00 59.38 81 LYS A N 1
ATOM 654 C CA . LYS A 1 81 ? -14.734 14.268 -4.185 1.00 59.38 81 LYS A CA 1
ATOM 655 C C . LYS A 1 81 ? -15.400 15.466 -3.503 1.00 59.38 81 LYS A C 1
ATOM 657 O O . LYS A 1 81 ? -14.936 15.874 -2.443 1.00 59.38 81 LYS A O 1
ATOM 662 N N . ALA A 1 82 ? -16.467 16.017 -4.083 1.00 59.94 82 ALA A N 1
ATOM 663 C CA . ALA A 1 82 ? -17.222 17.118 -3.484 1.00 59.94 82 ALA A CA 1
ATOM 664 C C . ALA A 1 82 ? -17.932 16.691 -2.186 1.00 59.94 82 ALA A C 1
ATOM 666 O O . ALA A 1 82 ? -17.921 17.437 -1.214 1.00 59.94 82 ALA A O 1
ATOM 667 N N . HIS A 1 83 ? -18.470 15.468 -2.141 1.00 57.09 83 HIS A N 1
ATOM 668 C CA . HIS A 1 83 ? -19.127 14.922 -0.946 1.00 57.09 83 HIS A CA 1
ATOM 669 C C . HIS A 1 83 ? -18.161 14.433 0.143 1.00 57.09 83 HIS A C 1
ATOM 671 O O . HIS A 1 83 ? -18.573 14.270 1.282 1.00 57.09 83 HIS A O 1
ATOM 677 N N . ALA A 1 84 ? -16.887 14.198 -0.181 1.00 57.09 84 ALA A N 1
ATOM 678 C CA . ALA A 1 84 ? -15.873 13.758 0.783 1.00 57.09 84 ALA A CA 1
ATOM 679 C C . ALA A 1 84 ? -15.173 14.920 1.520 1.00 57.09 84 ALA A C 1
ATOM 681 O O . ALA A 1 84 ? -14.252 14.678 2.297 1.00 57.09 84 ALA A O 1
ATOM 682 N N . LYS A 1 85 ? -15.557 16.174 1.237 1.00 53.12 85 LYS A N 1
ATOM 683 C CA . LYS A 1 85 ? -14.962 17.396 1.811 1.00 53.12 85 LYS A CA 1
ATOM 684 C C . LYS A 1 85 ? -15.804 18.032 2.929 1.00 53.12 85 LYS A C 1
ATOM 686 O O . LYS A 1 85 ? -15.533 19.170 3.299 1.00 53.12 85 LYS A O 1
ATOM 691 N N . THR A 1 86 ? -16.820 17.319 3.418 1.00 47.00 86 THR A N 1
ATOM 692 C CA . THR A 1 86 ? -17.657 17.680 4.581 1.00 47.00 86 THR A CA 1
ATOM 693 C C . THR A 1 86 ? -17.395 16.676 5.691 1.00 47.00 86 THR A C 1
ATOM 695 O O . THR A 1 86 ? -17.320 17.109 6.857 1.00 47.00 86 THR A O 1
#

Mean predicted aligned error: 17.39 Å

Foldseek 3Di:
DDDDDADDDCPHPVNVVVVVVVCVVVVNPPPDPPVPPPDPPQVPPPPDDPQADPPPRPHGDDDPDDDDPPDPPPVVVVVVVVVVPD

pLDDT: mean 73.05, std 14.35, range [42.53, 91.19]